Protein AF-A0A6A3RCT9-F1 (afdb_monomer_lite)

Organism: NCBI:txid53985

Structure (mmCIF, N/CA/C/O backbone):
data_AF-A0A6A3RCT9-F1
#
_entry.id   AF-A0A6A3RCT9-F1
#
loop_
_atom_site.group_PDB
_atom_site.id
_atom_site.type_symbol
_atom_site.label_atom_id
_atom_site.label_alt_id
_atom_site.label_comp_id
_atom_site.label_asym_id
_atom_site.label_entity_id
_atom_site.label_seq_id
_atom_site.pdbx_PDB_ins_code
_atom_site.Cartn_x
_atom_site.Cartn_y
_atom_site.Cartn_z
_atom_site.occupancy
_atom_site.B_iso_or_equiv
_atom_site.auth_seq_id
_atom_site.auth_comp_id
_atom_site.auth_asym_id
_atom_site.auth_atom_id
_atom_site.pdbx_PDB_model_num
ATOM 1 N N . MET A 1 1 ? -14.871 -28.980 -19.116 1.00 52.81 1 MET A N 1
ATOM 2 C CA . MET A 1 1 ? -15.311 -28.436 -20.418 1.00 52.81 1 MET A CA 1
ATOM 3 C C . MET A 1 1 ? -14.744 -27.034 -20.535 1.00 52.81 1 MET A C 1
ATOM 5 O O . MET A 1 1 ? -15.044 -26.228 -19.664 1.00 52.81 1 MET A O 1
ATOM 9 N N . LEU A 1 2 ? -13.869 -26.767 -21.512 1.00 60.09 2 LEU A N 1
ATOM 10 C CA . LEU A 1 2 ? -13.355 -25.411 -21.732 1.00 60.09 2 LEU A CA 1
ATOM 11 C C . LEU A 1 2 ? -14.495 -24.490 -22.186 1.00 60.09 2 LEU A C 1
ATOM 13 O O . LEU A 1 2 ? -15.340 -24.889 -22.987 1.00 60.09 2 LEU A O 1
ATOM 17 N N . ASN A 1 3 ? -14.511 -23.272 -21.649 1.00 75.56 3 ASN A N 1
ATOM 18 C CA . ASN A 1 3 ? -15.480 -22.236 -21.983 1.00 75.56 3 ASN A CA 1
ATOM 19 C C . ASN A 1 3 ? -15.422 -21.948 -23.496 1.00 75.56 3 ASN A C 1
ATOM 21 O O . ASN A 1 3 ? -14.366 -21.616 -24.032 1.00 75.56 3 ASN A O 1
ATOM 25 N N . THR A 1 4 ? -16.549 -22.091 -24.193 1.00 74.50 4 THR A N 1
ATOM 26 C CA . THR A 1 4 ? -16.637 -21.951 -25.656 1.00 74.50 4 THR A CA 1
ATOM 27 C C . THR A 1 4 ? -16.184 -20.579 -26.147 1.00 74.50 4 THR A C 1
ATOM 29 O O . THR A 1 4 ? -15.594 -20.483 -27.219 1.00 74.50 4 THR A O 1
ATOM 32 N N . THR A 1 5 ? -16.390 -19.531 -25.349 1.00 78.56 5 THR A N 1
ATOM 33 C CA . THR A 1 5 ? -15.945 -18.167 -25.660 1.00 78.56 5 THR A CA 1
ATOM 34 C C . THR A 1 5 ? -14.423 -18.062 -25.650 1.00 78.56 5 THR A C 1
ATOM 36 O O . THR A 1 5 ? -13.843 -17.446 -26.542 1.00 78.56 5 THR A O 1
ATOM 39 N N . LEU A 1 6 ? -13.765 -18.737 -24.702 1.00 74.12 6 LEU A N 1
ATOM 40 C CA . LEU A 1 6 ? -12.305 -18.801 -24.632 1.00 74.12 6 LEU A CA 1
ATOM 41 C C . LEU A 1 6 ? -11.732 -19.472 -25.889 1.00 74.12 6 LEU A C 1
ATOM 43 O O . LEU A 1 6 ? -10.806 -18.958 -26.502 1.00 74.12 6 LEU A O 1
ATOM 47 N N . VAL A 1 7 ? -12.333 -20.578 -26.331 1.00 73.25 7 VAL A N 1
ATOM 48 C CA . VAL A 1 7 ? -11.883 -21.310 -27.529 1.00 73.25 7 VAL A CA 1
ATOM 49 C C . VAL A 1 7 ? -12.022 -20.465 -28.802 1.00 73.25 7 VAL A C 1
ATOM 51 O O . VAL A 1 7 ? -11.163 -20.526 -29.682 1.00 73.25 7 VAL A O 1
ATOM 54 N N . VAL A 1 8 ? -13.080 -19.656 -28.910 1.00 76.19 8 VAL A N 1
ATOM 55 C CA . VAL A 1 8 ? -13.284 -18.739 -30.045 1.00 76.19 8 VAL A CA 1
ATOM 56 C C . VAL A 1 8 ? -12.226 -17.634 -30.056 1.00 76.19 8 VAL A C 1
ATOM 58 O O . VAL A 1 8 ? -11.622 -17.388 -31.100 1.00 76.19 8 VAL A O 1
ATOM 61 N N . GLN A 1 9 ? -11.955 -17.028 -28.899 1.00 75.75 9 GLN A N 1
ATOM 62 C CA . GLN A 1 9 ? -10.923 -15.999 -28.725 1.00 75.75 9 GLN A CA 1
ATOM 63 C C . GLN A 1 9 ? -9.527 -16.535 -29.070 1.00 75.75 9 GLN A C 1
ATOM 65 O O . GLN A 1 9 ? -8.798 -15.940 -29.859 1.00 75.75 9 GLN A O 1
ATOM 70 N N . MET A 1 10 ? -9.187 -17.723 -28.572 1.00 73.31 10 MET A N 1
ATOM 71 C CA . MET A 1 10 ? -7.904 -18.364 -28.862 1.00 73.31 10 MET A CA 1
ATOM 72 C C . MET A 1 10 ? -7.724 -18.643 -30.357 1.00 73.31 10 MET A C 1
ATOM 74 O O . MET A 1 10 ? -6.656 -18.384 -30.904 1.00 73.31 10 MET A O 1
ATOM 78 N N . ARG A 1 11 ? -8.777 -19.087 -31.058 1.00 70.56 11 ARG A N 1
ATOM 79 C CA . ARG A 1 11 ? -8.730 -19.270 -32.519 1.00 70.56 11 ARG A CA 1
ATOM 80 C C . ARG A 1 11 ? -8.564 -17.956 -33.277 1.00 70.56 11 ARG A C 1
ATOM 82 O O . ARG A 1 11 ? -7.797 -17.929 -34.237 1.00 70.56 11 ARG A O 1
ATOM 89 N N . ALA A 1 12 ? -9.251 -16.891 -32.860 1.00 69.00 12 ALA A N 1
ATOM 90 C CA . ALA A 1 12 ? -9.123 -15.568 -33.473 1.00 69.00 12 ALA A CA 1
ATOM 91 C C . ALA A 1 12 ? -7.684 -15.040 -33.368 1.00 69.00 12 ALA A C 1
ATOM 93 O O . ALA A 1 12 ? -7.134 -14.532 -34.341 1.00 69.00 12 ALA A O 1
ATOM 94 N N . LEU A 1 13 ? -7.049 -15.272 -32.220 1.00 71.62 13 LEU A N 1
ATOM 95 C CA . LEU A 1 13 ? -5.666 -14.892 -31.941 1.00 71.62 13 LEU A CA 1
ATOM 96 C C . LEU A 1 13 ? -4.633 -15.915 -32.449 1.00 71.62 13 LEU A C 1
ATOM 98 O O . LEU A 1 13 ? -3.442 -15.771 -32.188 1.00 71.62 13 LEU A O 1
ATOM 102 N N . ARG A 1 14 ? -5.069 -16.971 -33.157 1.00 67.62 14 ARG A N 1
ATOM 103 C CA . ARG A 1 14 ? -4.238 -18.117 -33.583 1.00 67.62 14 ARG A CA 1
ATOM 104 C C . ARG A 1 14 ? -3.438 -18.770 -32.443 1.00 67.62 14 ARG A C 1
ATOM 106 O O . ARG A 1 14 ? -2.451 -19.463 -32.689 1.00 67.62 14 ARG A O 1
ATOM 113 N N . ILE A 1 15 ? -3.884 -18.593 -31.204 1.00 64.25 15 ILE A N 1
ATOM 114 C CA . ILE A 1 15 ? -3.306 -19.212 -30.018 1.00 64.25 15 ILE A CA 1
ATOM 115 C C . ILE A 1 15 ? -3.722 -20.683 -30.035 1.00 64.25 15 ILE A C 1
ATOM 117 O O . ILE A 1 15 ? -4.913 -21.010 -30.049 1.00 64.25 15 ILE A O 1
ATOM 121 N N . ARG A 1 16 ? -2.733 -21.582 -30.080 1.00 64.19 16 ARG A N 1
ATOM 122 C CA . ARG A 1 16 ? -2.982 -23.029 -30.040 1.00 64.19 16 ARG A CA 1
ATOM 123 C C . ARG A 1 16 ? -3.628 -23.409 -28.713 1.00 64.19 16 ARG A C 1
ATOM 125 O O . ARG A 1 16 ? -3.340 -22.809 -27.682 1.00 64.19 16 ARG A O 1
ATOM 132 N N . ASP A 1 17 ? -4.493 -24.418 -28.754 1.00 65.06 17 ASP A N 1
ATOM 133 C CA . ASP A 1 17 ? -5.080 -24.989 -27.545 1.00 65.06 17 ASP A CA 1
ATOM 134 C C . ASP A 1 17 ? -3.968 -25.617 -26.683 1.00 65.06 17 ASP A C 1
ATOM 136 O O . ASP A 1 17 ? -3.361 -26.599 -27.116 1.00 65.06 17 ASP A O 1
ATOM 140 N N . PRO A 1 18 ? -3.684 -25.080 -25.480 1.00 62.66 18 PRO A N 1
ATOM 141 C CA . PRO A 1 18 ? -2.607 -25.561 -24.622 1.00 62.66 18 PRO A CA 1
ATOM 142 C C . PRO A 1 18 ? -2.863 -26.978 -24.096 1.00 62.66 18 PRO A C 1
ATOM 144 O O . PRO A 1 18 ? -1.926 -27.631 -23.647 1.00 62.66 18 PRO A O 1
ATOM 147 N N . MET A 1 19 ? -4.107 -27.467 -24.158 1.00 65.00 19 MET A N 1
ATOM 148 C CA . MET A 1 19 ? -4.469 -28.827 -23.753 1.00 65.00 19 MET A CA 1
ATOM 149 C C . MET A 1 19 ? -4.466 -29.828 -24.915 1.00 65.00 19 MET A C 1
ATOM 151 O O . MET A 1 19 ? -4.632 -31.027 -24.683 1.00 65.00 19 MET A O 1
ATOM 155 N N . ASN A 1 20 ? -4.267 -29.373 -26.157 1.00 65.69 20 ASN A N 1
ATOM 156 C CA . ASN A 1 20 ? -4.215 -30.241 -27.328 1.00 65.69 20 ASN A CA 1
ATOM 157 C C . ASN A 1 20 ? -2.780 -30.723 -27.582 1.00 65.69 20 ASN A C 1
ATOM 159 O O . ASN A 1 20 ? -2.027 -30.145 -28.373 1.00 65.69 20 ASN A O 1
ATOM 163 N N . ILE A 1 21 ? -2.417 -31.814 -26.904 1.00 59.34 21 ILE A N 1
ATOM 164 C CA . ILE A 1 21 ? -1.075 -32.396 -26.988 1.00 59.34 21 ILE A CA 1
ATOM 165 C C . ILE A 1 21 ? -0.740 -33.000 -28.363 1.00 59.34 21 ILE A C 1
ATOM 167 O O . ILE A 1 21 ? 0.436 -33.122 -28.698 1.00 59.34 21 ILE A O 1
ATOM 171 N N . ASP A 1 22 ? -1.745 -33.301 -29.191 1.00 60.78 22 ASP A N 1
ATOM 172 C CA . ASP A 1 22 ? -1.548 -33.828 -30.550 1.00 60.78 22 ASP A CA 1
ATOM 173 C C . ASP A 1 22 ? -0.986 -32.761 -31.512 1.00 60.78 22 ASP A C 1
ATOM 175 O O . ASP A 1 22 ? -0.555 -33.072 -32.620 1.00 60.78 22 ASP A O 1
ATOM 179 N N . THR A 1 23 ? -0.964 -31.489 -31.091 1.00 54.94 23 THR A N 1
ATOM 180 C CA . THR A 1 23 ? -0.429 -30.361 -31.872 1.00 54.94 23 THR A CA 1
ATOM 181 C C . THR A 1 23 ? 0.956 -29.878 -31.432 1.00 54.94 23 THR A C 1
ATOM 183 O O . THR A 1 23 ? 1.456 -28.890 -31.986 1.00 54.94 23 THR A O 1
ATOM 186 N N . PHE A 1 24 ? 1.631 -30.593 -30.520 1.00 53.94 24 PHE A N 1
ATOM 187 C CA . PHE A 1 24 ? 3.082 -30.462 -30.336 1.00 53.94 24 PHE A CA 1
ATOM 188 C C . PHE A 1 24 ? 3.809 -31.147 -31.495 1.00 53.94 24 PHE A C 1
ATOM 190 O O . PHE A 1 24 ? 4.492 -32.155 -31.337 1.00 53.94 24 PHE A O 1
ATOM 197 N N . VAL A 1 25 ? 3.700 -30.559 -32.684 1.00 56.22 25 VAL A N 1
ATOM 198 C CA . VAL A 1 25 ? 4.747 -30.719 -33.687 1.00 56.22 25 VAL A CA 1
ATOM 199 C C . VAL A 1 25 ? 5.929 -29.915 -33.156 1.00 56.22 25 VAL A C 1
ATOM 201 O O . VAL A 1 25 ? 6.103 -28.744 -33.488 1.00 56.22 25 VAL A O 1
ATOM 204 N N . CYS A 1 26 ? 6.703 -30.517 -32.248 1.00 54.66 26 CYS A N 1
ATOM 205 C CA . CYS A 1 26 ? 8.112 -30.170 -32.150 1.00 54.66 26 CYS A CA 1
ATOM 206 C C . CYS A 1 26 ? 8.633 -30.274 -33.576 1.00 54.66 26 CYS A C 1
ATOM 208 O O . CYS A 1 26 ? 8.403 -31.309 -34.206 1.00 54.66 26 CYS A O 1
ATOM 210 N N . ASN A 1 27 ? 9.212 -29.184 -34.083 1.00 52.53 27 ASN A N 1
ATOM 211 C CA . ASN A 1 27 ? 9.767 -29.103 -35.428 1.00 52.53 27 ASN A CA 1
ATOM 212 C C . ASN A 1 27 ? 10.411 -30.460 -35.762 1.00 52.53 27 ASN A C 1
ATOM 214 O O . ASN A 1 27 ? 11.302 -30.872 -35.006 1.00 52.53 27 ASN A O 1
ATOM 218 N N . PRO A 1 28 ? 9.894 -31.234 -36.739 1.00 55.75 28 PRO A N 1
ATOM 219 C CA . PRO A 1 28 ? 10.446 -32.549 -37.007 1.00 55.75 28 PRO A CA 1
ATOM 220 C C . PRO A 1 28 ? 11.926 -32.339 -37.301 1.00 55.75 28 PRO A C 1
ATOM 222 O O . PRO A 1 28 ? 12.281 -31.438 -38.058 1.00 55.75 28 PRO A O 1
ATOM 225 N N . ALA A 1 29 ? 12.791 -33.137 -36.675 1.00 58.25 29 ALA A N 1
ATOM 226 C CA . ALA A 1 29 ? 14.247 -32.968 -36.724 1.00 58.25 29 ALA A CA 1
ATOM 227 C C . ALA A 1 29 ? 14.849 -33.030 -38.150 1.00 58.25 29 ALA A C 1
ATOM 229 O O . ALA A 1 29 ? 16.060 -32.920 -38.310 1.00 58.25 29 ALA A O 1
ATOM 230 N N . GLU A 1 30 ? 14.011 -33.223 -39.168 1.00 55.22 30 GLU A N 1
ATOM 231 C CA . GLU A 1 30 ? 14.351 -33.342 -40.581 1.00 55.22 30 GLU A CA 1
ATOM 232 C C . GLU A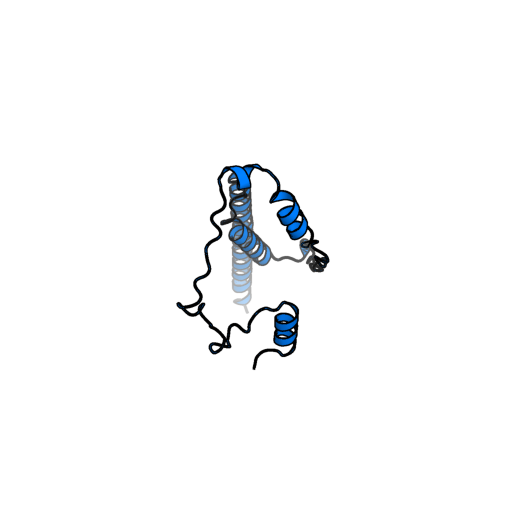 1 30 ? 14.081 -32.067 -41.395 1.00 55.22 30 GLU A C 1
ATOM 234 O O . GLU A 1 30 ? 14.528 -31.987 -42.539 1.00 55.22 30 GLU A O 1
ATOM 239 N N . GLU A 1 31 ? 13.401 -31.049 -40.850 1.00 55.44 31 GLU A N 1
ATOM 240 C CA . GLU A 1 31 ? 13.330 -29.753 -41.530 1.00 55.44 31 GLU A CA 1
ATOM 241 C C . GLU A 1 31 ? 14.596 -28.969 -41.196 1.00 55.44 31 GLU A C 1
ATOM 243 O O . GLU A 1 31 ? 14.702 -28.300 -40.168 1.00 55.44 31 GLU A O 1
ATOM 248 N N . ASN A 1 32 ? 15.592 -29.126 -42.066 1.00 54.59 32 ASN A N 1
ATOM 249 C CA . ASN A 1 32 ? 16.843 -28.388 -42.047 1.00 54.59 32 ASN A CA 1
ATOM 250 C C . ASN A 1 32 ? 16.528 -26.903 -42.295 1.00 54.59 32 ASN A C 1
ATOM 252 O O . ASN A 1 32 ? 16.639 -26.412 -43.415 1.00 54.59 32 ASN A O 1
ATOM 256 N N . THR A 1 33 ? 16.048 -26.205 -41.263 1.00 58.34 33 THR A N 1
ATOM 257 C CA . THR A 1 33 ? 15.840 -24.762 -41.301 1.00 58.34 33 THR A CA 1
ATOM 258 C C . THR A 1 33 ? 17.227 -24.150 -41.409 1.00 58.34 33 THR A C 1
ATOM 260 O O . THR A 1 33 ? 17.967 -24.089 -40.426 1.00 58.34 33 THR A O 1
ATOM 263 N N . GLU A 1 34 ? 17.629 -23.801 -42.629 1.00 59.53 34 GLU A N 1
ATOM 264 C CA . GLU A 1 34 ? 18.866 -23.074 -42.862 1.00 59.53 34 GLU A CA 1
ATOM 265 C C . GLU A 1 34 ? 18.783 -21.787 -42.043 1.00 59.53 34 GLU A C 1
ATOM 267 O O . GLU A 1 34 ? 17.930 -20.931 -42.272 1.00 59.53 34 GLU A O 1
ATOM 272 N N . MET A 1 35 ? 19.611 -21.698 -41.005 1.00 61.47 35 MET A N 1
ATOM 273 C CA . MET A 1 35 ? 19.741 -20.478 -40.230 1.00 61.47 35 MET A CA 1
ATOM 274 C C . MET A 1 35 ? 20.333 -19.442 -41.181 1.00 61.47 35 MET A C 1
ATOM 276 O O . MET A 1 35 ? 21.490 -19.578 -41.577 1.00 61.47 35 MET A O 1
ATOM 280 N N . GLU A 1 36 ? 19.537 -18.456 -41.597 1.00 61.62 36 GLU A N 1
ATOM 281 C CA . GLU A 1 36 ? 20.033 -17.354 -42.415 1.00 61.62 36 GLU A CA 1
ATOM 282 C C . GLU A 1 36 ? 21.195 -16.686 -41.667 1.00 61.62 36 GLU A C 1
ATOM 284 O O . GLU A 1 36 ? 21.028 -16.092 -40.600 1.00 61.62 36 GLU A O 1
ATOM 289 N N . VAL A 1 37 ? 22.408 -16.851 -42.196 1.00 67.25 37 VAL A N 1
ATOM 290 C CA . VAL A 1 37 ? 23.613 -16.249 -41.626 1.00 67.25 37 VAL A CA 1
ATOM 291 C C . VAL A 1 37 ? 23.649 -14.802 -42.092 1.00 67.25 37 VAL A C 1
ATOM 293 O O . VAL A 1 37 ? 24.123 -14.505 -43.186 1.00 67.25 37 VAL A O 1
ATOM 296 N N . MET A 1 38 ? 23.121 -13.902 -41.270 1.00 62.69 38 MET A N 1
ATOM 297 C CA . MET A 1 38 ? 23.250 -12.466 -41.505 1.00 62.69 38 MET A CA 1
ATOM 298 C C . MET A 1 38 ? 24.688 -12.017 -41.228 1.00 62.69 38 MET A C 1
ATOM 300 O O . MET A 1 38 ? 25.267 -12.365 -40.194 1.00 62.69 38 MET A O 1
ATOM 304 N N . SER A 1 39 ? 25.270 -11.231 -42.136 1.00 69.06 39 SER A N 1
ATOM 305 C CA . SER A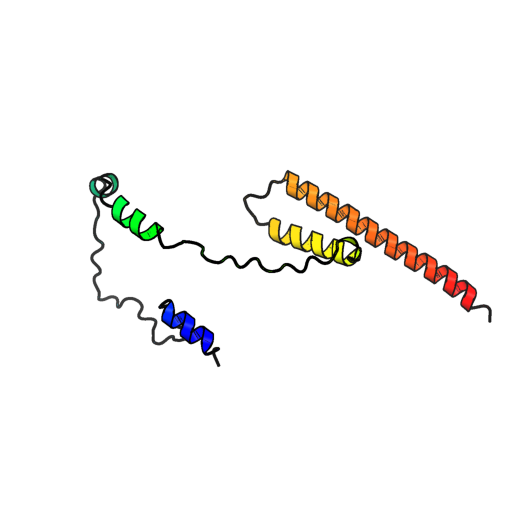 1 39 ? 26.570 -10.602 -41.900 1.00 69.06 39 SER A CA 1
ATOM 306 C C . SER A 1 39 ? 26.439 -9.459 -40.888 1.00 69.06 39 SER A C 1
ATOM 308 O O . SER A 1 39 ? 25.388 -8.829 -40.761 1.00 69.06 39 SER A O 1
ATOM 310 N N . ALA A 1 40 ? 27.534 -9.134 -40.194 1.00 70.25 40 ALA A N 1
ATOM 311 C CA . ALA A 1 40 ? 27.597 -7.957 -39.325 1.00 70.25 40 ALA A CA 1
ATOM 312 C C . ALA A 1 40 ? 27.285 -6.658 -40.092 1.00 70.25 40 ALA A C 1
ATOM 314 O O . ALA A 1 40 ? 26.671 -5.749 -39.539 1.00 70.25 40 ALA A O 1
ATOM 315 N N . ASP A 1 41 ? 27.647 -6.598 -41.375 1.00 71.19 41 ASP A N 1
ATOM 316 C CA . ASP A 1 41 ? 27.350 -5.451 -42.235 1.00 71.19 41 ASP A CA 1
ATOM 317 C C . ASP A 1 41 ? 25.848 -5.334 -42.543 1.00 71.19 41 ASP A C 1
ATOM 319 O O . ASP A 1 41 ? 25.317 -4.225 -42.592 1.00 71.19 41 ASP A O 1
ATOM 323 N N . ASP A 1 42 ? 25.132 -6.460 -42.660 1.00 67.00 42 ASP A N 1
ATOM 324 C CA . ASP A 1 42 ? 23.683 -6.476 -42.904 1.00 67.00 42 ASP A CA 1
ATOM 325 C C . ASP A 1 42 ? 22.909 -5.961 -41.684 1.00 67.00 42 ASP A C 1
ATOM 327 O O . ASP A 1 42 ? 21.952 -5.199 -41.836 1.00 67.00 42 ASP A O 1
ATOM 331 N N . LEU A 1 43 ? 23.371 -6.300 -40.472 1.00 64.00 43 LEU A N 1
ATOM 332 C CA . LEU A 1 43 ? 22.815 -5.794 -39.209 1.00 64.00 43 LEU A CA 1
ATOM 333 C C . LEU A 1 43 ? 22.989 -4.277 -39.058 1.00 64.00 43 LEU A C 1
ATOM 335 O O . LEU A 1 43 ? 22.128 -3.610 -38.490 1.00 64.00 43 LEU A O 1
ATOM 339 N N . LEU A 1 44 ? 24.093 -3.727 -39.568 1.00 69.56 44 LEU A N 1
ATOM 340 C CA . LEU A 1 44 ? 24.414 -2.301 -39.464 1.00 69.56 44 LEU A CA 1
ATOM 341 C C . LEU A 1 44 ? 23.874 -1.472 -40.642 1.00 69.56 44 LEU A C 1
ATOM 343 O O . LEU A 1 44 ? 23.898 -0.244 -40.587 1.00 69.56 44 LEU A O 1
ATOM 347 N N . SER A 1 45 ? 23.373 -2.123 -41.698 1.00 69.94 45 SER A N 1
ATOM 348 C CA . SER A 1 45 ? 22.918 -1.474 -42.937 1.00 69.94 45 SER A CA 1
ATOM 349 C C . SER A 1 45 ? 21.573 -0.738 -42.828 1.00 69.94 45 SER A C 1
ATOM 351 O O . SER A 1 45 ? 21.162 -0.074 -43.779 1.00 69.94 45 SER A O 1
ATOM 353 N N . GLY A 1 46 ? 20.861 -0.859 -41.700 1.00 62.12 46 GLY A N 1
ATOM 354 C CA . GLY A 1 46 ? 19.558 -0.217 -41.466 1.00 62.12 46 GLY A CA 1
ATOM 355 C C . GLY A 1 46 ? 18.401 -0.771 -42.314 1.00 62.12 46 GLY A C 1
ATOM 356 O O . GLY A 1 46 ? 17.257 -0.354 -42.149 1.00 62.12 46 GLY A O 1
ATOM 357 N N . VAL A 1 47 ? 18.652 -1.745 -43.199 1.00 62.25 47 VAL A N 1
ATOM 358 C CA . VAL A 1 47 ? 17.621 -2.394 -44.036 1.00 62.25 47 VAL A CA 1
ATOM 359 C C . VAL A 1 47 ? 16.592 -3.148 -43.178 1.00 62.25 47 VAL A C 1
ATOM 361 O O . VAL A 1 47 ? 15.416 -3.224 -43.534 1.00 62.25 47 VAL A O 1
ATOM 364 N N . CYS A 1 48 ? 17.006 -3.635 -42.005 1.00 57.09 48 CYS A N 1
ATOM 365 C CA . CYS A 1 48 ? 16.149 -4.344 -41.053 1.00 57.09 48 CYS A CA 1
ATOM 366 C C . CYS A 1 48 ? 15.224 -3.417 -40.243 1.00 57.09 48 CYS A C 1
ATOM 368 O O . CYS A 1 48 ? 14.182 -3.860 -39.752 1.00 57.09 48 CYS A O 1
ATOM 370 N N . ASP A 1 49 ? 15.552 -2.126 -40.141 1.00 60.72 49 ASP A N 1
ATOM 371 C CA . ASP A 1 49 ? 14.804 -1.184 -39.301 1.00 60.72 49 ASP A CA 1
ATOM 372 C C . ASP A 1 49 ? 13.399 -0.926 -39.854 1.00 60.72 49 ASP A C 1
ATOM 374 O O . ASP A 1 49 ? 12.437 -0.794 -39.098 1.00 60.72 49 ASP A O 1
ATOM 378 N N . ALA A 1 50 ? 13.235 -0.934 -41.181 1.00 61.31 50 ALA A N 1
ATOM 379 C CA . ALA A 1 50 ? 11.934 -0.732 -41.817 1.00 61.31 50 ALA A CA 1
ATOM 380 C C . ALA A 1 50 ? 10.939 -1.872 -41.511 1.00 61.31 50 ALA A C 1
ATOM 382 O O . ALA A 1 50 ? 9.749 -1.617 -41.305 1.00 61.31 50 ALA A O 1
ATOM 383 N N . ALA A 1 51 ? 11.420 -3.119 -41.439 1.00 57.91 51 ALA A N 1
ATOM 384 C CA . ALA A 1 51 ? 10.602 -4.287 -41.101 1.00 57.91 51 ALA A CA 1
ATOM 385 C C . ALA A 1 51 ? 10.266 -4.346 -39.596 1.00 57.91 51 ALA A C 1
ATOM 387 O O . ALA A 1 51 ? 9.144 -4.699 -39.215 1.00 57.91 51 ALA A O 1
ATOM 388 N N . LEU A 1 52 ? 11.200 -3.923 -38.737 1.00 54.25 52 LEU A N 1
ATOM 389 C CA . LEU A 1 52 ? 10.984 -3.803 -37.291 1.00 54.25 52 LEU A CA 1
ATOM 390 C C . LEU A 1 52 ? 9.966 -2.707 -36.943 1.00 54.25 52 LEU A C 1
ATOM 392 O O . LEU A 1 52 ? 9.046 -2.942 -36.158 1.00 54.25 52 LEU A O 1
ATOM 396 N N . VAL A 1 53 ? 10.057 -1.536 -37.580 1.00 59.22 53 VAL A N 1
ATOM 397 C CA . VAL A 1 53 ? 9.118 -0.420 -37.362 1.00 59.22 53 VAL A CA 1
ATOM 398 C C . VAL A 1 53 ? 7.700 -0.763 -37.837 1.00 59.22 53 VAL A C 1
ATOM 400 O O . VAL A 1 53 ? 6.724 -0.317 -37.233 1.00 59.22 53 VAL A O 1
ATOM 403 N N . GLY A 1 54 ? 7.559 -1.592 -38.878 1.00 55.41 54 GLY A N 1
ATOM 404 C CA . GLY A 1 54 ? 6.259 -2.104 -39.327 1.00 55.41 54 GLY A CA 1
ATOM 405 C C . GLY A 1 54 ? 5.584 -3.026 -38.305 1.00 55.41 54 GLY A C 1
ATOM 406 O O . GLY A 1 54 ? 4.366 -2.977 -38.146 1.00 55.41 54 GLY A O 1
ATOM 407 N N . SER A 1 55 ? 6.377 -3.805 -37.566 1.00 54.47 55 SER A N 1
ATOM 408 C CA . SER A 1 55 ? 5.894 -4.766 -36.564 1.00 54.47 55 SER A CA 1
ATOM 409 C C . SER A 1 55 ? 5.497 -4.095 -35.240 1.00 54.47 55 SER A C 1
ATOM 411 O O . SER A 1 55 ? 4.594 -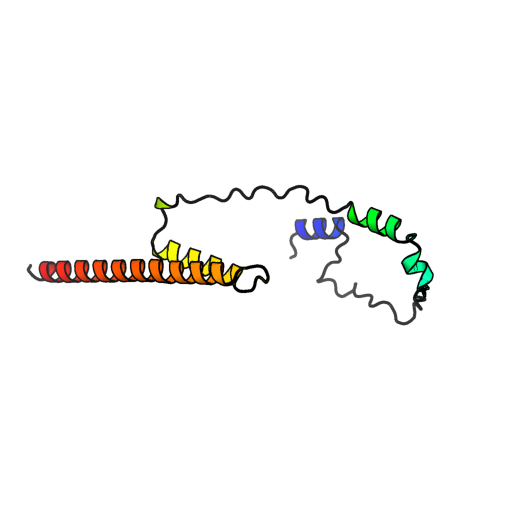4.562 -34.552 1.00 54.47 55 SER A O 1
ATOM 413 N N . ALA A 1 56 ? 6.117 -2.959 -34.905 1.00 50.69 56 ALA A N 1
ATOM 414 C CA . ALA A 1 56 ? 5.840 -2.207 -33.677 1.00 50.69 56 ALA A CA 1
ATOM 415 C C . ALA A 1 56 ? 4.529 -1.393 -33.711 1.00 50.69 56 ALA A C 1
ATOM 417 O O . ALA A 1 56 ? 4.084 -0.893 -32.681 1.00 50.69 56 ALA A O 1
ATOM 418 N N . ARG A 1 57 ? 3.887 -1.243 -34.879 1.00 49.47 57 ARG A N 1
ATOM 419 C CA . ARG A 1 57 ? 2.668 -0.426 -35.043 1.00 49.47 57 ARG A CA 1
ATOM 420 C C . ARG A 1 57 ? 1.359 -1.132 -34.670 1.00 49.47 57 ARG A C 1
ATOM 422 O O . ARG A 1 57 ? 0.309 -0.509 -34.788 1.00 49.47 57 ARG A O 1
ATOM 429 N N . HIS A 1 58 ? 1.399 -2.394 -34.236 1.00 49.06 58 HIS A N 1
ATOM 430 C CA . HIS A 1 58 ? 0.192 -3.165 -33.906 1.00 49.06 58 HIS A CA 1
ATOM 431 C C . HIS A 1 58 ? -0.096 -3.307 -32.403 1.00 49.06 58 HIS A C 1
ATOM 433 O O . HIS A 1 58 ? -1.021 -4.015 -32.029 1.00 49.06 58 HIS A O 1
ATOM 439 N N . ILE A 1 59 ? 0.644 -2.608 -31.541 1.00 52.97 59 ILE A N 1
ATOM 440 C CA . ILE A 1 59 ? 0.276 -2.461 -30.127 1.00 52.97 59 ILE A CA 1
ATOM 441 C C . ILE A 1 59 ? -0.200 -1.021 -29.935 1.00 52.97 59 ILE A C 1
ATOM 443 O O . ILE A 1 59 ? 0.467 -0.187 -29.333 1.00 52.97 59 ILE A O 1
ATOM 447 N N . GLN A 1 60 ? -1.323 -0.689 -30.568 1.00 50.81 60 GLN A N 1
ATOM 448 C CA . GLN A 1 60 ? -2.184 0.332 -29.990 1.00 50.81 60 GLN A CA 1
ATOM 449 C C . GLN A 1 60 ? -2.913 -0.397 -28.865 1.00 50.81 60 GLN A C 1
ATOM 451 O O . GLN A 1 60 ? -3.711 -1.288 -29.144 1.00 50.81 60 GLN A O 1
ATOM 456 N N . ASP A 1 61 ? -2.552 -0.081 -27.619 1.00 49.28 61 ASP A N 1
ATOM 457 C CA . ASP A 1 61 ? -3.367 -0.361 -26.433 1.00 49.28 61 ASP A CA 1
ATOM 458 C C . ASP A 1 61 ? -4.678 0.429 -26.585 1.00 49.28 61 ASP A C 1
ATOM 460 O O . ASP A 1 61 ? -4.861 1.496 -26.001 1.00 49.28 61 ASP A O 1
ATOM 464 N N . ASP A 1 62 ? -5.546 -0.050 -27.474 1.00 52.16 62 ASP A N 1
ATOM 465 C CA . ASP A 1 62 ? -6.953 0.314 -27.495 1.00 52.16 62 ASP A CA 1
ATOM 466 C C . ASP A 1 62 ? -7.613 -0.427 -26.329 1.00 52.16 62 ASP A C 1
ATOM 468 O O . ASP A 1 62 ? -7.456 -1.639 -26.162 1.00 52.16 62 ASP A O 1
ATOM 472 N N . ASP A 1 63 ? -8.339 0.347 -25.530 1.00 55.78 63 ASP A N 1
ATOM 473 C CA . ASP A 1 63 ? -9.238 -0.091 -24.467 1.00 55.78 63 ASP A CA 1
ATOM 474 C C . ASP A 1 63 ? -8.580 -0.699 -23.219 1.00 55.78 63 ASP A C 1
ATOM 476 O O . ASP A 1 63 ? -8.902 -1.800 -22.767 1.00 55.78 63 ASP A O 1
ATOM 480 N N . MET A 1 64 ? -7.769 0.108 -22.526 1.00 47.84 64 MET A N 1
ATOM 481 C CA . MET A 1 64 ? -7.826 0.061 -21.062 1.00 47.84 64 MET A CA 1
ATOM 482 C C . MET A 1 64 ? -9.186 0.637 -20.653 1.00 47.84 64 MET A C 1
ATOM 484 O O . MET A 1 64 ? -9.299 1.831 -20.376 1.00 47.84 64 MET A O 1
ATOM 488 N N . GLU A 1 65 ? -10.234 -0.194 -20.688 1.00 57.28 65 GLU A N 1
ATOM 489 C CA . GLU A 1 65 ? -11.498 0.125 -20.027 1.00 57.28 65 GLU A CA 1
ATOM 490 C C . GLU A 1 65 ? -11.139 0.605 -18.617 1.00 57.28 65 GLU A C 1
ATOM 492 O O . GLU A 1 65 ? -10.498 -0.125 -17.854 1.00 57.28 65 GLU A O 1
ATOM 497 N N . GLU A 1 66 ? -11.469 1.863 -18.304 1.00 52.91 66 GLU A N 1
ATOM 498 C CA . GLU A 1 66 ? -11.400 2.396 -16.949 1.00 52.91 66 GLU A CA 1
ATOM 499 C C . GLU A 1 66 ? -12.218 1.440 -16.088 1.00 52.91 66 GLU A C 1
ATOM 501 O O . GLU A 1 66 ? -13.449 1.477 -16.084 1.00 52.91 66 GLU A O 1
ATOM 506 N N . LEU A 1 67 ? -11.531 0.514 -15.417 1.00 50.66 67 LEU A N 1
ATOM 507 C CA . LEU A 1 67 ? -12.149 -0.352 -14.439 1.00 50.66 67 LEU A CA 1
ATOM 508 C C . LEU A 1 67 ? -12.805 0.609 -13.459 1.00 50.66 67 LEU A C 1
ATOM 510 O O . LEU A 1 67 ? -12.102 1.386 -12.813 1.00 50.66 67 LEU A O 1
ATOM 514 N N . GLU A 1 68 ? -14.136 0.619 -13.422 1.00 49.06 68 GLU A N 1
ATOM 515 C CA . GLU A 1 68 ? -14.915 1.463 -12.529 1.00 49.06 68 GLU A CA 1
ATOM 516 C C . GLU A 1 68 ? -14.594 0.989 -11.107 1.00 49.06 68 GLU A C 1
ATOM 518 O O . GLU A 1 68 ? -15.237 0.103 -10.540 1.00 49.06 68 GLU A O 1
ATOM 523 N N . VAL A 1 69 ? -13.482 1.489 -10.564 1.00 57.19 69 VAL A N 1
ATOM 524 C CA . VAL A 1 69 ? -13.043 1.191 -9.214 1.00 57.19 69 VAL A CA 1
ATOM 525 C C . VAL A 1 69 ? -14.121 1.808 -8.354 1.00 57.19 69 VAL A C 1
ATOM 527 O O . VAL A 1 69 ? -14.213 3.028 -8.238 1.00 57.19 69 VAL A O 1
ATOM 530 N N . VAL A 1 70 ? -14.971 0.963 -7.777 1.00 57.56 70 VAL A N 1
ATOM 531 C CA . VAL A 1 70 ? -15.898 1.370 -6.730 1.00 57.56 70 VAL A CA 1
ATOM 532 C C . VAL A 1 70 ? -15.032 1.879 -5.584 1.00 57.56 70 VAL A C 1
ATOM 534 O O . VAL A 1 70 ? -14.549 1.110 -4.753 1.00 57.56 70 VAL A O 1
ATOM 537 N N . VAL A 1 71 ? -14.765 3.186 -5.583 1.00 61.41 71 VAL A N 1
ATOM 538 C CA . VAL A 1 71 ? -14.027 3.852 -4.520 1.00 61.41 71 VAL A CA 1
ATOM 539 C C . VAL A 1 71 ? -14.962 3.857 -3.326 1.00 61.41 71 VAL A C 1
ATOM 541 O O . VAL A 1 71 ? -15.817 4.730 -3.183 1.00 61.41 71 VAL A O 1
ATOM 544 N N . THR A 1 72 ? -14.837 2.846 -2.469 1.00 65.56 72 THR A N 1
ATOM 545 C CA . THR A 1 72 ? -15.450 2.891 -1.145 1.00 65.56 72 THR A CA 1
ATOM 546 C C . THR A 1 72 ? -14.978 4.180 -0.478 1.00 65.56 72 THR A C 1
ATOM 548 O O . THR A 1 72 ? -13.760 4.381 -0.387 1.00 65.56 72 THR A O 1
ATOM 551 N N . PRO A 1 73 ? -15.891 5.072 -0.048 1.00 73.00 73 PRO A N 1
ATOM 552 C CA . PRO A 1 73 ? -15.505 6.320 0.590 1.00 73.00 73 PRO A CA 1
ATOM 553 C C . PRO A 1 73 ? -14.519 6.031 1.719 1.00 73.00 73 PRO A C 1
ATOM 555 O O . PRO A 1 73 ? -14.763 5.124 2.518 1.00 73.00 73 PRO A O 1
ATOM 558 N N . LEU A 1 74 ? -13.420 6.786 1.795 1.00 63.25 74 LEU A N 1
ATOM 559 C CA . LEU A 1 74 ? -12.353 6.547 2.778 1.00 63.25 74 LEU A CA 1
ATOM 560 C C . LEU A 1 74 ? -12.888 6.476 4.220 1.00 63.25 74 LEU A C 1
ATOM 562 O O . LEU A 1 74 ? -12.350 5.754 5.052 1.00 63.25 74 LEU A O 1
ATOM 566 N N . GLU A 1 75 ? -13.968 7.210 4.488 1.00 70.56 75 GLU A N 1
ATOM 567 C CA . GLU A 1 75 ? -14.656 7.307 5.779 1.00 70.56 75 GLU A CA 1
ATOM 568 C C . GLU A 1 75 ? -15.416 6.030 6.174 1.00 70.56 75 GLU A C 1
ATOM 570 O O . GLU A 1 75 ? -15.752 5.853 7.341 1.00 70.56 75 GLU A O 1
ATOM 575 N N . SER A 1 76 ? -15.683 5.134 5.220 1.00 77.56 76 SER A N 1
ATOM 576 C CA . SER A 1 76 ? -16.404 3.875 5.455 1.00 77.56 76 SER A CA 1
ATOM 577 C C . SER A 1 76 ? -15.495 2.702 5.835 1.00 77.56 76 SER A C 1
ATOM 579 O O . SER A 1 76 ? -15.993 1.664 6.265 1.00 77.56 76 SER A O 1
ATOM 581 N N . LEU A 1 77 ? -14.173 2.855 5.693 1.00 84.44 77 LEU A N 1
ATOM 582 C CA . LEU A 1 77 ? -13.213 1.790 5.970 1.00 84.44 77 LEU A CA 1
ATOM 583 C C . LEU A 1 77 ? -12.959 1.667 7.469 1.00 84.44 77 LEU A C 1
ATOM 585 O O . LEU A 1 77 ? -12.595 2.636 8.140 1.00 84.44 77 LEU A O 1
ATOM 589 N N . THR A 1 78 ? -13.062 0.445 7.985 1.00 91.81 78 THR A N 1
ATOM 590 C CA . THR A 1 78 ? -12.616 0.164 9.348 1.00 91.81 78 THR A CA 1
ATOM 591 C C . THR A 1 78 ? -11.088 0.235 9.428 1.00 91.81 78 THR A C 1
ATOM 593 O O . THR A 1 78 ? -10.371 0.100 8.433 1.00 91.81 78 THR A O 1
ATOM 596 N N . THR A 1 79 ? -10.539 0.421 10.627 1.00 91.50 79 THR A N 1
ATOM 597 C CA . THR A 1 79 ? -9.084 0.335 10.854 1.00 91.50 79 THR A CA 1
ATOM 598 C C . THR A 1 79 ? -8.504 -1.018 10.454 1.00 91.50 79 THR A C 1
ATOM 600 O O . THR A 1 79 ? -7.371 -1.070 9.979 1.00 91.50 79 THR A O 1
ATOM 603 N N . ALA A 1 80 ? -9.272 -2.104 10.587 1.00 92.69 80 ALA A N 1
ATOM 604 C CA . ALA A 1 80 ? -8.881 -3.426 10.111 1.00 92.69 80 ALA A CA 1
ATOM 605 C C . ALA A 1 80 ? -8.749 -3.452 8.580 1.00 92.69 80 ALA A C 1
ATOM 607 O O . ALA A 1 80 ? -7.705 -3.863 8.074 1.00 92.69 80 ALA A O 1
ATOM 608 N N . ASP A 1 81 ? -9.734 -2.903 7.861 1.00 93.25 81 ASP A N 1
ATOM 609 C CA . ASP A 1 81 ? -9.683 -2.791 6.397 1.00 93.25 81 ASP A CA 1
ATOM 610 C C . ASP A 1 81 ? -8.488 -1.938 5.950 1.00 93.25 81 ASP A C 1
ATOM 612 O O . ASP A 1 81 ? -7.789 -2.273 4.994 1.00 93.25 81 ASP A O 1
ATOM 616 N N . ARG A 1 82 ? -8.182 -0.862 6.691 1.00 92.50 82 ARG A N 1
ATOM 617 C CA . ARG A 1 82 ? -6.997 -0.024 6.449 1.00 92.50 82 ARG A CA 1
ATOM 618 C C . ARG A 1 82 ? -5.690 -0.805 6.637 1.00 92.50 82 ARG A C 1
ATOM 620 O O . ARG A 1 82 ? -4.770 -0.627 5.839 1.00 92.50 82 ARG A O 1
ATOM 627 N N . VAL A 1 83 ? -5.579 -1.668 7.655 1.00 95.00 83 VAL A N 1
ATOM 628 C CA . VAL A 1 83 ? -4.396 -2.536 7.846 1.00 95.00 83 VAL A CA 1
ATOM 629 C C . VAL A 1 83 ? -4.225 -3.487 6.664 1.00 95.00 83 VAL A C 1
ATOM 631 O O . VAL A 1 83 ? -3.106 -3.645 6.164 1.00 95.00 83 VAL A O 1
ATOM 634 N N . ASP A 1 84 ? -5.310 -4.114 6.219 1.00 94.44 84 ASP A N 1
ATOM 635 C CA . ASP A 1 84 ? -5.267 -5.097 5.138 1.00 94.44 84 ASP A CA 1
ATOM 636 C C . ASP A 1 84 ? -4.965 -4.442 3.785 1.00 94.44 84 ASP A C 1
ATOM 638 O O . ASP A 1 84 ? -4.115 -4.941 3.043 1.00 94.44 84 ASP A O 1
ATOM 642 N N . ALA A 1 85 ? -5.536 -3.266 3.514 1.00 92.88 85 ALA A N 1
ATOM 643 C CA . ALA A 1 85 ? -5.213 -2.468 2.335 1.00 92.88 85 ALA A CA 1
ATOM 644 C C . ALA A 1 85 ? -3.723 -2.085 2.294 1.00 92.88 85 ALA A C 1
ATOM 646 O O . ALA A 1 85 ? -3.046 -2.316 1.292 1.00 92.88 85 ALA A O 1
ATOM 647 N N . VAL A 1 86 ? -3.168 -1.571 3.400 1.00 93.94 86 VAL A N 1
ATOM 648 C CA . VAL A 1 86 ? -1.738 -1.216 3.472 1.00 93.94 86 VAL A CA 1
ATOM 649 C C . VAL A 1 86 ? -0.850 -2.449 3.291 1.00 93.94 86 VAL A C 1
ATOM 651 O O . VAL A 1 86 ? 0.173 -2.378 2.609 1.00 93.94 86 VAL A O 1
ATOM 654 N N . ARG A 1 87 ? -1.234 -3.596 3.866 1.00 94.62 87 ARG A N 1
ATOM 655 C CA . ARG A 1 87 ? -0.505 -4.857 3.675 1.00 94.62 87 ARG A CA 1
ATOM 656 C C . ARG A 1 87 ? -0.510 -5.288 2.209 1.00 94.62 87 ARG A C 1
ATOM 658 O O . ARG A 1 87 ? 0.540 -5.687 1.713 1.00 94.62 87 ARG A O 1
ATOM 665 N N . SER A 1 88 ? -1.658 -5.195 1.541 1.00 94.38 88 SER A N 1
ATOM 666 C CA . SER A 1 88 ? -1.809 -5.537 0.125 1.00 94.38 88 SER A CA 1
ATOM 667 C C . SER A 1 88 ? -0.926 -4.654 -0.759 1.00 94.38 88 SER A C 1
ATOM 669 O O . SER A 1 88 ? -0.136 -5.175 -1.542 1.00 94.38 88 SER A O 1
ATOM 671 N N . VAL A 1 89 ? -0.953 -3.332 -0.555 1.00 93.44 89 VAL A N 1
ATOM 672 C CA . VAL A 1 89 ? -0.103 -2.383 -1.298 1.00 93.44 89 VAL A CA 1
ATOM 673 C C . VAL A 1 89 ? 1.381 -2.691 -1.109 1.00 93.44 89 VAL A C 1
ATOM 675 O O . VAL A 1 89 ? 2.121 -2.777 -2.083 1.00 93.44 89 VAL A O 1
ATOM 678 N N . ILE A 1 90 ? 1.828 -2.916 0.129 1.00 94.31 90 ILE A N 1
ATOM 679 C CA . ILE A 1 90 ? 3.231 -3.263 0.398 1.00 94.31 90 ILE A CA 1
ATOM 680 C C . ILE A 1 90 ? 3.619 -4.573 -0.289 1.00 94.31 90 ILE A C 1
ATOM 682 O O . ILE A 1 90 ? 4.732 -4.672 -0.793 1.00 94.31 90 ILE A O 1
ATOM 686 N N . PHE A 1 91 ? 2.734 -5.572 -0.296 1.00 93.88 91 PHE A N 1
ATOM 687 C CA . PHE A 1 91 ? 2.992 -6.851 -0.953 1.00 93.88 91 PHE A CA 1
ATOM 688 C C . PHE A 1 91 ? 3.152 -6.682 -2.467 1.00 93.88 91 PHE A C 1
ATOM 690 O O . PHE A 1 91 ? 4.132 -7.165 -3.021 1.00 93.88 91 PHE A O 1
ATOM 697 N N . MET A 1 92 ? 2.251 -5.932 -3.112 1.00 91.81 92 MET A N 1
ATOM 698 C CA . MET A 1 92 ? 2.321 -5.663 -4.554 1.00 91.81 92 MET A CA 1
ATOM 699 C C . MET A 1 92 ? 3.587 -4.897 -4.956 1.00 91.81 92 MET A C 1
ATOM 701 O O . MET A 1 92 ? 4.116 -5.106 -6.041 1.00 91.81 92 MET A O 1
ATOM 705 N N . LEU A 1 93 ? 4.085 -4.018 -4.083 1.00 92.56 93 LEU A N 1
ATOM 706 C CA . LEU A 1 93 ? 5.237 -3.165 -4.378 1.00 92.56 93 LEU A CA 1
ATOM 707 C C . LEU A 1 93 ? 6.586 -3.760 -3.946 1.00 92.56 93 LEU A C 1
ATOM 709 O O . LEU A 1 93 ? 7.621 -3.280 -4.396 1.00 92.56 93 LEU A O 1
ATOM 713 N N . ALA A 1 94 ? 6.608 -4.783 -3.086 1.00 89.12 94 ALA A N 1
ATOM 714 C CA . ALA A 1 94 ? 7.846 -5.305 -2.497 1.00 89.12 94 ALA A CA 1
ATOM 715 C C . ALA A 1 94 ? 8.814 -5.934 -3.511 1.00 89.12 94 ALA A C 1
ATOM 717 O O . ALA A 1 94 ? 10.017 -5.952 -3.259 1.00 89.12 94 ALA A O 1
ATOM 718 N N . GLU A 1 95 ? 8.297 -6.447 -4.626 1.00 85.94 95 GLU A N 1
ATOM 719 C CA . GLU A 1 95 ? 9.084 -7.116 -5.671 1.00 85.94 95 GLU A CA 1
ATOM 720 C C . GLU A 1 95 ? 9.282 -6.235 -6.912 1.00 85.94 95 GLU A C 1
ATOM 722 O O . GLU A 1 95 ? 9.929 -6.648 -7.874 1.00 85.94 95 GLU A O 1
ATOM 727 N N . HIS A 1 96 ? 8.740 -5.016 -6.904 1.00 90.12 96 HIS A N 1
ATOM 728 C CA . HIS A 1 96 ? 8.779 -4.148 -8.068 1.00 90.12 96 HIS A CA 1
ATOM 729 C C . HIS A 1 96 ? 10.126 -3.400 -8.137 1.00 90.12 96 HIS A C 1
ATOM 731 O O . HIS A 1 96 ? 10.471 -2.684 -7.192 1.00 90.12 96 HIS A O 1
ATOM 737 N N . PRO A 1 97 ? 10.890 -3.518 -9.242 1.00 85.25 97 PRO A N 1
ATOM 738 C CA . PRO A 1 97 ? 12.257 -2.991 -9.332 1.00 85.25 97 PRO A CA 1
ATOM 739 C C . PRO A 1 97 ? 12.329 -1.459 -9.260 1.00 85.25 97 PRO A C 1
ATOM 741 O O . PRO A 1 97 ? 13.330 -0.912 -8.804 1.00 85.25 97 PRO A O 1
ATOM 744 N N . ASP A 1 98 ? 11.258 -0.775 -9.668 1.00 92.44 98 ASP A N 1
ATOM 745 C CA . ASP A 1 98 ? 11.213 0.691 -9.761 1.00 92.44 98 ASP A CA 1
ATOM 746 C C . ASP A 1 98 ? 10.705 1.397 -8.494 1.00 92.44 98 ASP A C 1
ATOM 748 O O . ASP A 1 98 ? 10.561 2.621 -8.471 1.00 92.44 98 ASP A O 1
ATOM 752 N N . VAL A 1 99 ? 10.389 0.655 -7.429 1.00 91.38 99 VAL A N 1
ATOM 753 C CA . VAL A 1 99 ? 9.876 1.269 -6.201 1.00 91.38 99 VAL A CA 1
ATOM 754 C C . VAL A 1 99 ? 11.037 1.784 -5.353 1.00 91.38 99 VAL A C 1
ATOM 756 O O . VAL A 1 99 ? 11.885 1.025 -4.888 1.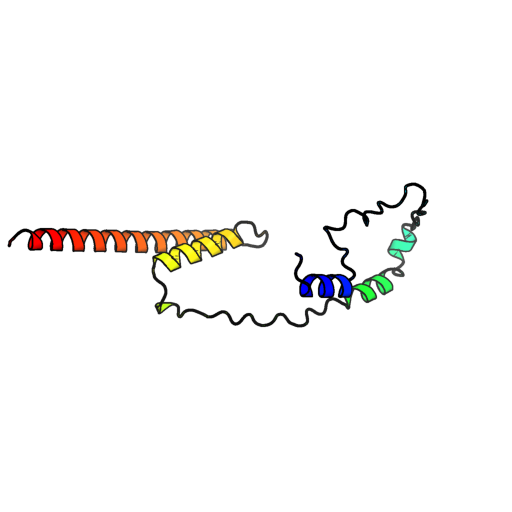00 91.38 99 VAL A O 1
ATOM 759 N N . ASP A 1 100 ? 11.040 3.095 -5.100 1.00 91.69 100 ASP A N 1
ATOM 760 C CA . ASP A 1 100 ? 12.023 3.744 -4.231 1.00 91.69 100 ASP A CA 1
ATOM 761 C C . ASP A 1 100 ? 11.991 3.144 -2.811 1.00 91.69 100 ASP A C 1
ATOM 763 O O . ASP A 1 100 ? 10.943 3.062 -2.157 1.00 91.69 100 ASP A O 1
ATOM 767 N N . LEU A 1 101 ? 13.169 2.785 -2.295 1.00 90.31 101 LEU A N 1
ATOM 768 C CA . LEU A 1 101 ? 13.367 2.311 -0.927 1.00 90.31 101 LEU A CA 1
ATOM 769 C C . LEU A 1 101 ? 12.751 3.276 0.099 1.00 90.31 101 LEU A C 1
ATOM 771 O O . LEU A 1 101 ? 12.146 2.841 1.082 1.00 90.31 101 LEU A O 1
ATOM 775 N N . LYS A 1 102 ? 12.850 4.588 -0.145 1.00 91.19 102 LYS A N 1
ATOM 776 C CA . LYS A 1 102 ? 12.271 5.612 0.734 1.00 91.19 102 LYS A CA 1
ATOM 777 C C . LYS A 1 102 ? 10.741 5.591 0.712 1.00 91.19 102 LYS A C 1
ATOM 779 O O . LYS A 1 102 ? 10.109 5.797 1.750 1.00 91.19 102 LYS A O 1
ATOM 784 N N . ALA A 1 103 ? 10.136 5.307 -0.441 1.00 90.69 103 ALA A N 1
ATOM 785 C CA . ALA A 1 103 ? 8.692 5.121 -0.549 1.00 90.69 103 ALA A CA 1
ATOM 786 C C . ALA A 1 103 ? 8.244 3.875 0.234 1.00 90.69 103 ALA A C 1
ATOM 788 O O . ALA A 1 103 ? 7.290 3.947 1.014 1.00 90.69 103 ALA A O 1
ATOM 789 N N . MET A 1 104 ? 8.989 2.767 0.129 1.00 94.38 104 MET A N 1
ATOM 790 C CA . MET A 1 104 ? 8.738 1.561 0.930 1.00 94.38 104 MET A CA 1
ATOM 791 C C . MET A 1 104 ? 8.882 1.810 2.435 1.00 94.38 104 MET A C 1
ATOM 793 O O . MET A 1 104 ? 8.060 1.333 3.220 1.00 94.38 104 MET A O 1
ATOM 797 N N . GLU A 1 105 ? 9.874 2.589 2.868 1.00 94.62 105 GLU A N 1
ATOM 798 C CA . GLU A 1 105 ? 10.028 2.975 4.276 1.00 94.62 105 GLU A CA 1
ATOM 799 C C . GLU A 1 105 ? 8.838 3.814 4.778 1.00 94.62 105 GLU A C 1
ATOM 801 O O . GLU A 1 105 ? 8.316 3.584 5.880 1.00 94.62 105 GLU A O 1
ATOM 806 N N . GLY A 1 106 ? 8.349 4.735 3.943 1.00 95.56 106 GLY A N 1
ATOM 807 C CA . GLY A 1 106 ? 7.125 5.493 4.193 1.00 95.56 106 GLY A CA 1
ATOM 808 C C . GLY A 1 106 ? 5.914 4.579 4.397 1.00 95.56 106 GLY A C 1
ATOM 809 O O . GLY A 1 106 ? 5.226 4.678 5.416 1.00 95.56 106 GLY A O 1
ATOM 810 N N . LEU A 1 107 ? 5.706 3.616 3.495 1.00 94.88 107 LEU A N 1
ATOM 811 C CA . LEU A 1 107 ? 4.623 2.631 3.593 1.00 94.88 107 LEU A CA 1
ATOM 812 C C . LEU A 1 107 ? 4.728 1.771 4.860 1.00 94.88 107 LEU A C 1
ATOM 814 O O . LEU A 1 107 ? 3.734 1.559 5.554 1.00 94.88 107 LEU A O 1
ATOM 818 N N . ARG A 1 108 ? 5.935 1.333 5.236 1.00 95.50 108 ARG A N 1
ATOM 819 C CA . ARG A 1 108 ? 6.174 0.588 6.488 1.00 95.50 108 ARG A CA 1
ATOM 820 C C . ARG A 1 108 ? 5.895 1.419 7.738 1.00 95.50 108 ARG A C 1
ATOM 822 O O . ARG A 1 108 ? 5.541 0.862 8.780 1.00 95.50 108 ARG A O 1
ATOM 829 N N . THR A 1 109 ? 6.075 2.733 7.663 1.00 97.25 109 THR A N 1
ATOM 830 C CA . THR A 1 109 ? 5.729 3.656 8.750 1.00 97.25 109 THR A CA 1
ATOM 831 C C . THR A 1 109 ? 4.216 3.805 8.874 1.00 97.25 109 THR A C 1
ATOM 833 O O . THR A 1 109 ? 3.686 3.736 9.983 1.00 97.25 109 THR A O 1
ATOM 836 N N . ILE A 1 110 ? 3.512 3.932 7.746 1.00 96.12 110 ILE A N 1
ATOM 837 C CA . ILE A 1 110 ? 2.044 3.949 7.707 1.00 96.12 110 ILE A CA 1
ATOM 838 C C . ILE A 1 110 ? 1.487 2.635 8.267 1.00 96.12 110 ILE A C 1
ATOM 840 O O . ILE A 1 110 ? 0.644 2.669 9.158 1.00 96.12 110 ILE A O 1
ATOM 844 N N . GLN A 1 111 ? 2.023 1.488 7.836 1.00 96.56 111 GLN A N 1
ATOM 845 C CA . GLN A 1 111 ? 1.635 0.169 8.342 1.00 96.56 111 GLN A CA 1
ATOM 846 C C . GLN A 1 111 ? 1.716 0.093 9.871 1.00 96.56 111 GLN A C 1
ATOM 848 O O . GLN A 1 111 ? 0.778 -0.371 10.513 1.00 96.56 111 GLN A O 1
ATOM 853 N N . ARG A 1 112 ? 2.818 0.571 10.466 1.00 96.69 112 ARG A N 1
ATOM 854 C CA . ARG A 1 112 ? 2.983 0.606 11.927 1.00 96.69 112 ARG A CA 1
ATOM 855 C C . ARG A 1 112 ? 1.904 1.446 12.605 1.00 96.69 112 ARG A C 1
ATOM 857 O O . ARG A 1 112 ? 1.260 0.953 13.522 1.00 96.69 112 ARG A O 1
ATOM 864 N N . ARG A 1 113 ? 1.661 2.664 12.111 1.00 97.12 113 ARG A N 1
ATOM 865 C CA . ARG A 1 113 ? 0.664 3.578 12.692 1.00 97.12 113 ARG A CA 1
ATOM 866 C C . ARG A 1 113 ? -0.740 2.981 12.687 1.00 97.12 113 ARG A C 1
ATOM 868 O O . ARG A 1 113 ? -1.387 2.965 13.725 1.00 97.12 113 ARG A O 1
ATOM 875 N N . VAL A 1 114 ? -1.182 2.435 11.555 1.00 95.50 114 VAL A N 1
ATOM 876 C CA . VAL A 1 114 ? -2.533 1.857 11.449 1.00 95.50 114 VAL A CA 1
ATOM 877 C C . VAL A 1 114 ? -2.664 0.589 12.309 1.00 95.50 114 VAL A C 1
ATOM 879 O O . VAL A 1 114 ? -3.696 0.369 12.936 1.00 95.50 114 VAL A O 1
ATOM 882 N N . CYS A 1 115 ? -1.607 -0.223 12.419 1.00 95.75 115 CYS A N 1
ATOM 883 C CA . CYS A 1 115 ? -1.591 -1.357 13.348 1.00 95.75 115 CYS A CA 1
ATOM 884 C C . CYS A 1 115 ? -1.678 -0.920 14.820 1.00 95.75 115 CYS A C 1
ATOM 886 O O . CYS A 1 115 ? -2.346 -1.586 15.613 1.00 95.75 115 CYS A O 1
ATOM 888 N N . ASP A 1 116 ? -1.005 0.169 15.194 1.00 97.06 116 ASP A N 1
ATOM 889 C CA . ASP A 1 116 ? -1.062 0.714 16.551 1.00 97.06 116 ASP A CA 1
ATOM 890 C C . ASP A 1 116 ? -2.445 1.315 16.860 1.00 97.06 116 ASP A C 1
ATOM 892 O O . ASP A 1 116 ? -2.968 1.082 17.950 1.00 97.06 116 ASP A O 1
ATOM 896 N N . GLU A 1 117 ? -3.081 1.990 15.894 1.00 95.19 117 GLU A N 1
ATOM 897 C CA . GLU A 1 117 ? -4.482 2.438 15.982 1.00 95.19 117 GLU A CA 1
ATOM 898 C C . GLU A 1 117 ? -5.424 1.250 16.234 1.00 95.19 117 GLU A C 1
ATOM 900 O O . GLU A 1 117 ? -6.170 1.245 17.214 1.00 95.19 117 GLU A O 1
ATOM 905 N N . LEU A 1 118 ? -5.324 0.190 15.422 1.00 95.06 118 LEU A N 1
ATOM 906 C CA . LEU A 1 118 ? -6.140 -1.018 15.585 1.00 95.06 118 LEU A CA 1
ATOM 907 C C . LEU A 1 118 ? -5.904 -1.696 16.946 1.00 95.06 118 LEU A C 1
ATOM 909 O O . LEU A 1 118 ? -6.836 -2.227 17.555 1.00 95.06 118 LEU A O 1
ATOM 913 N N . ARG A 1 119 ? -4.660 -1.693 17.446 1.00 94.56 119 ARG A N 1
ATOM 914 C CA . ARG A 1 119 ? -4.349 -2.209 18.786 1.00 94.56 119 ARG A CA 1
ATOM 915 C C . ARG A 1 119 ? -5.050 -1.379 19.862 1.00 94.56 119 ARG A C 1
ATOM 917 O O . ARG A 1 119 ? -5.707 -1.960 20.724 1.00 94.56 119 ARG A O 1
ATOM 924 N N . ALA A 1 120 ? -4.946 -0.053 19.793 1.00 93.75 120 ALA A N 1
ATOM 925 C CA . ALA A 1 120 ? -5.573 0.850 20.754 1.00 93.75 120 ALA A CA 1
ATOM 926 C C . ALA A 1 120 ? -7.104 0.697 20.776 1.00 93.75 120 ALA A C 1
ATOM 928 O O . ALA A 1 120 ? -7.702 0.658 21.851 1.00 93.75 120 ALA A O 1
ATOM 929 N N . GLU A 1 121 ? -7.738 0.532 19.612 1.00 92.62 121 GLU A N 1
ATOM 930 C CA . GLU A 1 121 ? -9.180 0.281 19.506 1.00 92.62 121 GLU A CA 1
ATOM 931 C C . GLU A 1 121 ? -9.597 -1.040 20.157 1.00 92.62 121 GLU A C 1
ATOM 933 O O . GLU A 1 121 ? -10.558 -1.080 20.929 1.00 92.62 121 GLU A O 1
ATOM 938 N N . ARG A 1 122 ? -8.849 -2.123 19.907 1.00 90.88 122 ARG A N 1
ATOM 939 C CA . ARG A 1 122 ? -9.108 -3.426 20.539 1.00 90.88 122 ARG A CA 1
ATOM 940 C C . ARG A 1 122 ? -8.956 -3.356 22.056 1.00 90.88 122 ARG A C 1
ATOM 942 O O . ARG A 1 122 ? -9.789 -3.897 22.780 1.00 90.88 122 ARG A O 1
ATOM 949 N N . GLU A 1 123 ? -7.922 -2.674 22.543 1.00 91.06 123 GLU A N 1
ATOM 950 C CA . GLU A 1 123 ? -7.707 -2.463 23.977 1.00 91.06 123 GLU A CA 1
ATOM 951 C C . GLU A 1 123 ? -8.819 -1.620 24.617 1.00 91.06 123 GLU A C 1
ATOM 953 O O . GLU A 1 123 ? -9.272 -1.934 25.720 1.00 91.06 123 GLU A O 1
ATOM 958 N N . ALA A 1 124 ? -9.287 -0.569 23.939 1.00 86.25 124 ALA A N 1
ATOM 959 C CA . ALA A 1 124 ? -10.398 0.256 24.405 1.00 86.25 124 ALA A CA 1
ATOM 960 C C . ALA A 1 124 ? -11.706 -0.546 24.485 1.00 86.25 124 ALA A C 1
ATOM 962 O O . ALA A 1 124 ? -12.390 -0.501 25.512 1.00 86.25 124 ALA A O 1
ATOM 963 N N . ALA A 1 125 ? -12.011 -1.342 23.456 1.00 81.88 125 ALA A N 1
ATOM 964 C CA . ALA A 1 125 ? -13.177 -2.222 23.440 1.00 81.88 125 ALA A CA 1
ATOM 965 C C . ALA A 1 125 ? -13.136 -3.246 24.589 1.00 81.88 125 ALA A C 1
ATOM 967 O O . ALA A 1 125 ? -14.119 -3.405 25.313 1.00 81.88 125 ALA A O 1
ATOM 968 N N . LEU A 1 126 ? -11.978 -3.875 24.826 1.00 76.94 126 LEU A N 1
ATOM 969 C CA . LEU A 1 126 ? -11.765 -4.817 25.935 1.00 76.94 126 LEU A CA 1
ATOM 970 C C . LEU A 1 126 ? -11.983 -4.169 27.314 1.00 76.94 126 LEU A C 1
ATOM 972 O O . LEU A 1 126 ? -12.615 -4.760 28.197 1.00 76.94 126 LEU A O 1
ATOM 976 N N . LYS A 1 127 ? -11.495 -2.938 27.518 1.00 76.19 127 LYS A N 1
ATOM 977 C CA . LYS A 1 127 ? -11.727 -2.182 28.763 1.00 76.19 127 LYS A CA 1
ATOM 978 C C . LYS A 1 127 ? -13.209 -1.849 28.951 1.00 76.19 127 LYS A C 1
ATOM 980 O O . LYS A 1 127 ? -13.725 -1.984 30.060 1.00 76.19 127 LYS A O 1
ATOM 985 N N . GLN A 1 128 ? -13.909 -1.478 27.880 1.00 68.19 128 GLN A N 1
ATOM 986 C CA . GLN A 1 128 ? -15.343 -1.189 27.922 1.00 68.19 128 GLN A CA 1
ATOM 987 C C . GLN A 1 128 ? -16.175 -2.434 28.274 1.00 68.19 128 GLN A C 1
ATOM 989 O O . GLN A 1 128 ? -17.100 -2.341 29.085 1.00 68.19 128 GLN A O 1
ATOM 994 N N . THR A 1 129 ? -15.835 -3.606 27.725 1.00 65.12 129 THR A N 1
ATOM 995 C CA . THR A 1 129 ? -16.510 -4.867 28.077 1.00 65.12 129 THR A CA 1
ATOM 996 C C . THR A 1 129 ? -16.232 -5.294 29.512 1.00 65.12 129 THR A C 1
ATOM 998 O O . THR A 1 129 ? -17.144 -5.771 30.182 1.00 65.12 129 THR A O 1
ATOM 1001 N N . SER A 1 130 ? -15.007 -5.076 30.007 1.00 63.50 130 SER A N 1
ATOM 1002 C CA . SER A 1 130 ? -14.646 -5.372 31.398 1.00 63.50 130 SER A CA 1
ATOM 1003 C C . SER A 1 130 ? -15.527 -4.582 32.370 1.00 63.50 130 SER A C 1
ATOM 1005 O O . SER A 1 130 ? -16.169 -5.167 33.238 1.00 63.50 130 SER A O 1
ATOM 1007 N N . ILE A 1 131 ? -15.675 -3.270 32.154 1.00 63.50 131 ILE A N 1
ATOM 1008 C CA . ILE A 1 131 ? -16.528 -2.417 32.993 1.00 63.50 131 ILE A CA 1
ATOM 1009 C C . ILE A 1 131 ? -17.998 -2.859 32.932 1.00 63.50 131 ILE A C 1
ATOM 1011 O O . ILE A 1 131 ? -18.631 -2.990 33.976 1.00 63.50 131 ILE A O 1
ATOM 1015 N N . ARG A 1 132 ? -18.554 -3.132 31.741 1.00 61.91 132 ARG A N 1
ATOM 1016 C CA . ARG A 1 132 ? -19.951 -3.598 31.626 1.00 61.91 132 ARG A CA 1
ATOM 1017 C C . ARG A 1 132 ? -20.195 -4.934 32.333 1.00 61.91 132 ARG A C 1
ATOM 1019 O O . ARG A 1 132 ? -21.218 -5.061 32.996 1.00 61.91 132 ARG A O 1
ATOM 1026 N N . GLY A 1 133 ? -19.263 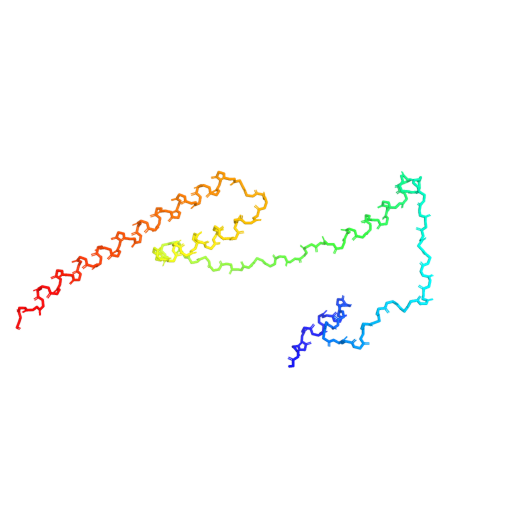-5.884 32.233 1.00 58.06 133 GLY A N 1
ATOM 1027 C CA . GLY A 1 133 ? -19.358 -7.181 32.910 1.00 58.06 133 GLY A CA 1
ATOM 1028 C C . GLY A 1 133 ? -19.417 -7.062 34.437 1.00 58.06 133 GLY A C 1
ATOM 1029 O O . GLY A 1 133 ? -20.182 -7.778 35.080 1.00 58.06 133 GLY A O 1
ATOM 1030 N N . PHE A 1 134 ? -18.672 -6.108 35.008 1.00 57.00 134 PHE A N 1
ATOM 1031 C CA . PHE A 1 134 ? -18.712 -5.814 36.445 1.00 57.00 134 PHE A CA 1
ATOM 1032 C C . PHE A 1 134 ? -20.082 -5.306 36.919 1.00 57.00 134 PHE A C 1
ATOM 1034 O O . PHE A 1 134 ? -20.500 -5.651 38.020 1.00 57.00 134 PHE A O 1
ATOM 1041 N N . PHE A 1 135 ? -20.800 -4.524 36.107 1.00 59.09 135 PHE A N 1
ATOM 1042 C CA . PHE A 1 135 ? -22.124 -4.003 36.478 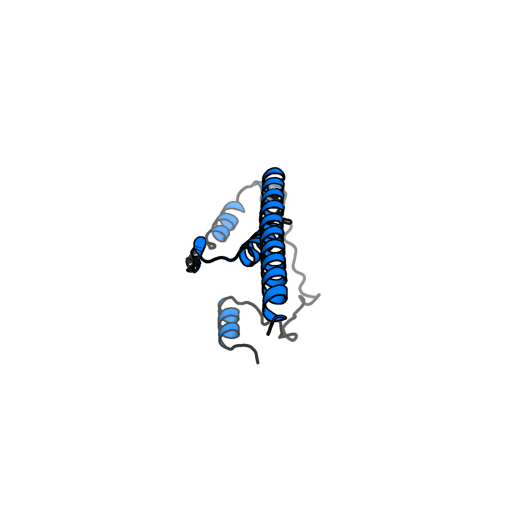1.00 59.09 135 PHE A CA 1
ATOM 1043 C C . PHE A 1 135 ? -23.282 -4.963 36.166 1.00 59.09 135 PHE A C 1
ATOM 1045 O O . PHE A 1 135 ? -24.334 -4.838 36.779 1.00 59.09 135 PHE A O 1
ATOM 1052 N N . SER A 1 136 ? -23.104 -5.942 35.273 1.00 55.62 136 SER A N 1
ATOM 1053 C CA . SER A 1 136 ? -24.121 -6.969 34.981 1.00 55.62 136 SER A CA 1
ATOM 1054 C C . SER A 1 136 ? -24.130 -8.160 35.951 1.00 55.62 136 SER A C 1
ATOM 1056 O O . SER A 1 136 ? -24.969 -9.039 35.818 1.00 55.62 136 SER A O 1
ATOM 1058 N N . MET A 1 137 ? -23.185 -8.230 36.896 1.00 52.50 137 MET A N 1
ATOM 1059 C CA . MET A 1 137 ? -23.123 -9.269 37.940 1.00 52.50 137 MET A CA 1
ATOM 1060 C C . MET A 1 137 ? -23.828 -8.862 39.249 1.00 52.50 137 MET A C 1
ATOM 1062 O O . MET A 1 137 ? -23.788 -9.613 40.220 1.00 52.50 137 MET A O 1
ATOM 1066 N N . VAL A 1 138 ? -24.441 -7.673 39.287 1.00 50.50 138 VAL A N 1
ATOM 1067 C CA . VAL A 1 138 ? -25.142 -7.113 40.455 1.00 50.50 138 VAL A CA 1
ATOM 1068 C C . VAL A 1 138 ? -26.654 -7.056 40.191 1.00 50.50 138 VAL A C 1
ATOM 1070 O O . VAL A 1 138 ? -27.272 -6.006 40.338 1.00 50.50 138 VAL A O 1
ATOM 1073 N N . GLU A 1 139 ? -27.241 -8.180 39.782 1.00 43.09 139 GLU A N 1
ATOM 1074 C CA . GLU A 1 139 ? -28.691 -8.434 39.842 1.00 43.09 139 GLU A CA 1
ATOM 1075 C C . GLU A 1 139 ? -28.960 -9.830 40.409 1.00 43.09 139 GLU A C 1
ATOM 1077 O O . GLU A 1 139 ? -28.263 -10.786 39.993 1.00 43.09 139 GLU A O 1
#

Secondary structure (DSSP, 8-state):
---HHHHHHHHHTT---TT-GGG-----TT---------HHHHHSSTTHHHHHHHGGG---------------GGG--HHHHHHHHHHHHHHHTT-TTS-HHHHHHHHHHHHHHHHHHHHHHHHHHHHHHHHHHHTT--

pLDDT: mean 72.5, std 16.45, range [43.09, 97.25]

Foldseek 3Di:
DPDPVVVVVCVVVVNDDPPPPVPPPPPPPPPPPPPPDDDPCNVVVCPVVVVVVVVVPPPPPDDPPPPPPPPPPPVPDDLVNVLVVLVVVLVVCVPPPPDDPVVSVVSVVSNVVSVVVVVVVVVVVVVVVVVVVVVVVPD

Sequence (139 aa):
MLNTTLVVQMRALRIRDPMNIDTFVCNPAEENTEMEVMSADDLLSGVCDAALVGSARHIQDDDMEELEVVVTPLESLTTADRVDAVRSVIFMLAEHPDVDLKAMEGLRTIQRRVCDELRAEREAALKQTSIRGFFSMVE

Radius of gyration: 29.85 Å; chains: 1; bounding box: 56×41×84 Å